Protein AF-A0A538Q7H9-F1 (afdb_monomer)

Foldseek 3Di:
DPDDDQPAKEKEFDDADDPVDDQVSVVVVCVVVVHDQAPQHWYWHAHPVQQKIWIWHHDDPGIDIDIDGHPDDGQADDDDDDRMDIDGPVLVVCSRVSHHPNPDDDPDDDDPDPCPPPPPPPPDDPPCPVVVVVVVVVVPPPDDDDDDDDDDDDDDDDDD

Secondary structure (DSSP, 8-state):
-----TT--EEEE-S---TT--HHHHHHHHHHTT--TTS--EEEEE-TTSSEEEEEEEETTEEEEEEEE-SSS---PPP-SSSEEEE-HHHHHHHHTT--GGG-----PPPPP----TT----S-TTSTTHHHHHHHHHGGG----PPP-----------

Structure (mmCIF, N/CA/C/O backbone):
data_AF-A0A538Q7H9-F1
#
_entry.id   AF-A0A538Q7H9-F1
#
loop_
_atom_site.group_PDB
_atom_site.id
_atom_site.type_symbol
_atom_site.label_atom_id
_atom_site.label_alt_id
_atom_site.label_comp_id
_atom_site.label_asym_id
_atom_site.label_entity_id
_atom_site.label_seq_id
_atom_site.pdbx_PDB_ins_code
_atom_site.Cartn_x
_atom_site.Cartn_y
_atom_site.Cartn_z
_atom_site.occupancy
_atom_site.B_iso_or_equiv
_atom_site.auth_seq_id
_atom_site.auth_comp_id
_atom_site.auth_asym_id
_atom_site.auth_atom_id
_atom_site.pdbx_PDB_model_num
ATOM 1 N N . MET A 1 1 ? -14.702 -13.203 -6.802 1.00 49.59 1 MET A N 1
ATOM 2 C CA . MET A 1 1 ? -13.597 -13.081 -5.825 1.00 49.59 1 MET A CA 1
ATOM 3 C C . MET A 1 1 ? -12.365 -12.607 -6.565 1.00 49.59 1 MET A C 1
ATOM 5 O O . MET A 1 1 ? -12.153 -13.076 -7.673 1.00 49.59 1 MET A O 1
ATOM 9 N N . ILE A 1 2 ? -11.573 -11.706 -5.983 1.00 58.00 2 ILE A N 1
ATOM 10 C CA . ILE A 1 2 ? -10.211 -11.465 -6.474 1.00 58.00 2 ILE A CA 1
ATOM 11 C C . ILE A 1 2 ? -9.358 -12.609 -5.936 1.00 58.00 2 ILE A C 1
ATOM 13 O O . ILE A 1 2 ? -9.162 -12.721 -4.728 1.00 58.00 2 ILE A O 1
ATOM 17 N N . THR A 1 3 ? -8.925 -13.500 -6.820 1.00 65.88 3 THR A N 1
ATOM 18 C CA . THR A 1 3 ? -8.016 -14.597 -6.491 1.00 65.88 3 THR A CA 1
ATOM 19 C C . THR A 1 3 ? -6.595 -14.050 -6.530 1.00 65.88 3 THR A C 1
ATOM 21 O O . THR A 1 3 ? -6.028 -13.856 -7.601 1.00 65.88 3 THR A O 1
ATOM 24 N N . LEU A 1 4 ? -6.034 -13.748 -5.360 1.00 65.06 4 LEU A N 1
ATOM 25 C CA . LEU A 1 4 ? -4.626 -13.381 -5.235 1.00 65.06 4 LEU A CA 1
ATOM 26 C C . LEU A 1 4 ? -3.789 -14.663 -5.111 1.00 65.06 4 LEU A C 1
ATOM 28 O O . LEU A 1 4 ? -4.154 -15.536 -4.317 1.00 65.06 4 LEU A O 1
ATOM 32 N N . PRO A 1 5 ? -2.678 -14.803 -5.852 1.00 64.25 5 PRO A N 1
ATOM 33 C CA . PRO A 1 5 ? -1.739 -15.889 -5.618 1.00 64.25 5 PRO A CA 1
ATOM 34 C C . PRO A 1 5 ? -1.204 -15.813 -4.181 1.00 64.25 5 PRO A C 1
ATOM 36 O O . PRO A 1 5 ? -0.848 -14.740 -3.697 1.00 64.25 5 PRO A O 1
ATOM 39 N N . LEU A 1 6 ? -1.115 -16.957 -3.500 1.00 61.28 6 LEU A N 1
ATOM 40 C CA . LEU A 1 6 ? -0.702 -17.044 -2.089 1.00 61.28 6 LEU A CA 1
ATOM 41 C C . LEU A 1 6 ? 0.757 -16.617 -1.835 1.00 61.28 6 LEU A C 1
ATOM 43 O O . LEU A 1 6 ? 1.167 -16.492 -0.686 1.00 61.28 6 LEU A O 1
ATOM 47 N N . SER A 1 7 ? 1.540 -16.416 -2.894 1.00 72.00 7 SER A N 1
ATOM 48 C CA . SER A 1 7 ? 2.953 -16.031 -2.858 1.00 72.00 7 SER A CA 1
ATOM 49 C C . SER A 1 7 ? 3.203 -14.551 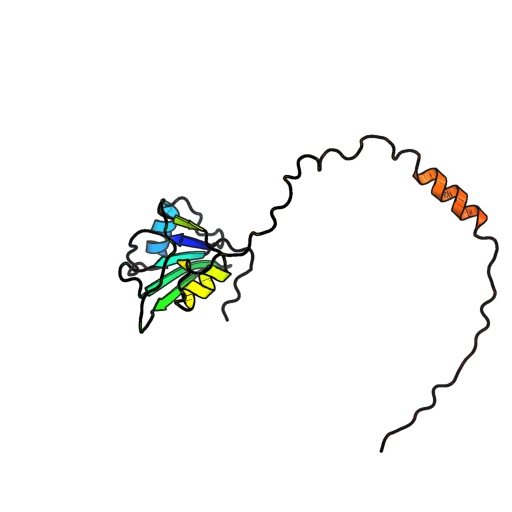-3.164 1.00 72.00 7 SER A C 1
ATOM 51 O O . SER A 1 7 ? 4.358 -14.163 -3.319 1.00 72.00 7 SER A O 1
ATOM 53 N N . VAL A 1 8 ? 2.158 -13.730 -3.307 1.00 83.50 8 VAL A N 1
ATOM 54 C CA . VAL A 1 8 ? 2.330 -12.305 -3.618 1.00 83.50 8 VAL A CA 1
ATOM 55 C C . VAL A 1 8 ? 2.759 -11.536 -2.375 1.00 83.50 8 VAL A C 1
ATOM 57 O O . VAL A 1 8 ? 2.135 -11.648 -1.321 1.00 83.50 8 VAL A O 1
ATOM 60 N N . TRP A 1 9 ? 3.806 -10.724 -2.518 1.00 86.25 9 TRP A N 1
ATOM 61 C CA . TRP A 1 9 ? 4.231 -9.794 -1.478 1.00 86.25 9 TRP A CA 1
ATOM 62 C C . TRP A 1 9 ? 3.286 -8.598 -1.423 1.00 86.25 9 TRP A C 1
ATOM 64 O O . TRP A 1 9 ? 2.901 -8.022 -2.448 1.00 86.25 9 TRP A O 1
ATOM 74 N N . ILE A 1 10 ? 2.889 -8.237 -0.206 1.00 90.88 10 ILE A N 1
ATOM 75 C CA . ILE A 1 10 ? 1.902 -7.192 0.041 1.00 90.88 10 ILE A CA 1
ATOM 76 C C . ILE A 1 10 ? 2.556 -6.137 0.912 1.00 90.88 10 ILE A C 1
ATOM 78 O O . ILE A 1 10 ? 2.834 -6.362 2.088 1.00 90.88 10 ILE A O 1
ATOM 82 N N . TYR A 1 11 ? 2.763 -4.963 0.334 1.00 91.25 11 TYR A N 1
ATOM 83 C CA . TYR A 1 11 ? 3.348 -3.822 1.010 1.00 91.25 11 TYR A CA 1
ATOM 84 C C . TYR A 1 11 ? 2.255 -2.882 1.479 1.00 91.25 11 TYR A C 1
ATOM 86 O O . TYR A 1 11 ? 1.535 -2.273 0.691 1.00 91.25 11 TYR A O 1
ATOM 94 N N . LEU A 1 12 ? 2.159 -2.719 2.790 1.00 89.12 12 LEU A N 1
ATOM 95 C CA . LEU A 1 12 ? 1.341 -1.695 3.401 1.00 89.12 12 LEU A CA 1
ATOM 96 C C . LEU A 1 12 ? 2.162 -0.413 3.534 1.00 89.12 12 LEU A C 1
ATOM 98 O O . LEU A 1 12 ? 3.092 -0.317 4.341 1.00 89.12 12 LEU A O 1
ATOM 102 N N . ALA A 1 13 ? 1.791 0.589 2.742 1.00 83.25 13 ALA A N 1
ATOM 103 C CA . ALA A 1 13 ? 2.341 1.924 2.843 1.00 83.25 13 ALA A CA 1
ATOM 104 C C . ALA A 1 13 ? 1.873 2.577 4.143 1.00 83.25 13 ALA A C 1
ATOM 106 O O . ALA A 1 13 ? 0.682 2.622 4.456 1.00 83.25 13 ALA A O 1
ATOM 107 N N . THR A 1 14 ? 2.822 3.124 4.891 1.00 69.50 14 THR A N 1
ATOM 108 C CA . THR A 1 14 ? 2.542 3.830 6.140 1.00 69.50 14 THR A CA 1
ATOM 109 C C . THR A 1 14 ? 2.958 5.283 6.024 1.00 69.50 14 THR A C 1
ATOM 111 O O . THR A 1 14 ? 3.770 5.657 5.171 1.00 69.50 14 THR A O 1
ATOM 114 N N . GLY A 1 15 ? 2.283 6.119 6.806 1.00 72.31 15 GLY A N 1
ATOM 115 C CA . GLY A 1 15 ? 2.180 7.549 6.547 1.00 72.31 15 GLY A CA 1
ATOM 116 C C . GLY A 1 15 ? 0.878 7.906 5.829 1.00 72.31 15 GLY A C 1
ATOM 117 O O . GLY A 1 15 ? 0.268 7.094 5.133 1.00 72.31 15 GLY A O 1
ATOM 118 N N . ALA A 1 16 ? 0.414 9.134 6.048 1.00 72.88 16 ALA A N 1
ATOM 119 C CA . ALA A 1 16 ? -0.796 9.633 5.416 1.00 72.88 16 ALA A CA 1
ATOM 120 C C . ALA A 1 16 ? -0.548 9.846 3.917 1.00 72.88 16 ALA A C 1
ATOM 122 O O . ALA A 1 16 ? 0.102 10.813 3.528 1.00 72.88 16 ALA A O 1
ATOM 123 N N . VAL A 1 17 ? -1.087 8.961 3.079 1.00 87.25 17 VAL A N 1
ATOM 124 C CA . VAL A 1 17 ? -1.061 9.134 1.624 1.00 87.25 17 VAL A CA 1
ATOM 125 C C . VAL A 1 17 ? -2.333 9.836 1.169 1.00 87.25 17 VAL A C 1
ATOM 127 O O . VAL A 1 17 ? -3.443 9.513 1.610 1.00 87.25 17 VAL A O 1
ATOM 130 N N . ASP A 1 18 ? -2.177 10.811 0.275 1.00 90.12 18 ASP A N 1
ATOM 131 C CA . ASP A 1 18 ? -3.318 11.417 -0.395 1.00 90.12 18 ASP A CA 1
ATOM 132 C C . ASP A 1 18 ? -3.930 10.426 -1.395 1.00 90.12 18 ASP A C 1
ATOM 134 O O . ASP A 1 18 ? -3.445 10.249 -2.513 1.00 90.12 18 ASP A O 1
ATOM 138 N N . LEU A 1 19 ? -5.032 9.792 -0.990 1.00 92.38 19 LEU A N 1
ATOM 139 C CA . LEU A 1 19 ? -5.779 8.862 -1.837 1.00 92.38 19 LEU A CA 1
ATOM 140 C C . LEU A 1 19 ? -6.546 9.544 -2.983 1.00 92.38 19 LEU A C 1
ATOM 142 O O . LEU A 1 19 ? -7.222 8.843 -3.739 1.00 92.38 19 LEU A O 1
ATOM 146 N N . ARG A 1 20 ? -6.465 10.873 -3.147 1.00 91.50 20 ARG A N 1
ATOM 147 C CA . ARG A 1 20 ? -6.952 11.561 -4.357 1.00 91.50 20 ARG A CA 1
ATOM 148 C C . ARG A 1 20 ? -6.116 11.215 -5.587 1.00 91.50 20 ARG A C 1
ATOM 150 O O . ARG A 1 20 ? -6.635 11.270 -6.695 1.00 91.50 20 ARG A O 1
ATOM 157 N N . LYS A 1 21 ? -4.857 10.808 -5.391 1.00 93.19 21 LYS A N 1
ATOM 158 C CA . LYS A 1 21 ? -3.972 10.354 -6.466 1.00 93.19 21 LYS A CA 1
ATOM 159 C C . LYS A 1 21 ? -4.541 9.107 -7.156 1.00 93.19 21 LYS A C 1
ATOM 161 O O . LYS A 1 21 ? -5.097 8.212 -6.504 1.00 93.19 21 LYS A O 1
ATOM 166 N N . SER A 1 22 ? -4.432 9.089 -8.483 1.00 94.75 22 SER A N 1
ATOM 167 C CA . SER A 1 22 ? -4.730 7.928 -9.330 1.00 94.75 22 SER A CA 1
ATOM 168 C C . SER A 1 22 ? -3.488 7.034 -9.465 1.00 94.75 22 SER A C 1
ATOM 170 O O . SER A 1 22 ? -2.552 7.175 -8.677 1.00 94.75 22 SER A O 1
ATOM 172 N N . ILE A 1 23 ? -3.489 6.126 -10.440 1.00 95.44 23 ILE A N 1
ATOM 173 C CA . ILE A 1 23 ? -2.417 5.164 -10.727 1.00 95.44 23 ILE A CA 1
ATOM 174 C C . ILE A 1 23 ? -1.046 5.847 -10.762 1.00 95.44 23 ILE A C 1
ATOM 176 O O . ILE A 1 23 ? -0.209 5.503 -9.936 1.00 95.44 23 ILE A O 1
ATOM 180 N N . ASP A 1 24 ? -0.842 6.866 -11.600 1.00 95.81 24 ASP A N 1
ATOM 181 C CA . ASP A 1 24 ? 0.481 7.494 -11.770 1.00 95.81 24 ASP A CA 1
ATOM 182 C C . ASP A 1 24 ? 0.986 8.159 -10.485 1.00 95.81 24 ASP A C 1
ATOM 184 O O . ASP A 1 24 ? 2.136 8.003 -10.081 1.00 95.81 24 ASP A O 1
ATOM 188 N N . GLY A 1 25 ? 0.097 8.865 -9.781 1.00 95.56 25 GLY A N 1
ATOM 189 C CA . GLY A 1 25 ? 0.452 9.557 -8.544 1.00 95.56 25 GLY A CA 1
ATOM 190 C C . GLY A 1 25 ? 0.744 8.602 -7.384 1.00 95.56 25 GLY A C 1
ATOM 191 O O . GLY A 1 25 ? 1.582 8.907 -6.538 1.00 95.56 25 GLY A O 1
ATOM 192 N N . LEU A 1 26 ? 0.057 7.459 -7.320 1.00 95.06 26 LEU A N 1
ATOM 193 C CA . LEU A 1 26 ? 0.384 6.400 -6.363 1.00 95.06 26 LEU A CA 1
ATOM 194 C C . LEU A 1 26 ? 1.648 5.653 -6.791 1.00 95.06 26 LEU A C 1
ATOM 196 O O . LEU A 1 26 ? 2.463 5.312 -5.938 1.00 95.06 26 LEU A O 1
ATOM 200 N N . GLY A 1 27 ? 1.843 5.460 -8.094 1.00 94.56 27 GLY A N 1
ATOM 201 C CA . GLY A 1 27 ? 3.013 4.804 -8.651 1.00 94.56 27 GLY A CA 1
ATOM 202 C C . GLY A 1 27 ? 4.306 5.568 -8.376 1.00 94.56 27 GLY A C 1
ATOM 203 O O . GLY A 1 27 ? 5.307 4.970 -7.979 1.00 94.56 27 GLY A O 1
ATOM 204 N N . ALA A 1 28 ? 4.260 6.899 -8.459 1.00 94.44 28 ALA A N 1
ATOM 205 C CA . ALA A 1 28 ? 5.364 7.762 -8.049 1.00 94.44 28 ALA A CA 1
ATOM 206 C C . ALA A 1 28 ? 5.766 7.515 -6.585 1.00 94.44 28 ALA A C 1
ATOM 208 O O . ALA A 1 28 ? 6.943 7.352 -6.291 1.00 94.44 28 ALA A O 1
ATOM 209 N N . ILE A 1 29 ? 4.791 7.369 -5.679 1.00 93.06 29 ILE A N 1
ATOM 210 C CA . ILE A 1 29 ? 5.056 7.098 -4.256 1.00 93.06 29 ILE A CA 1
ATOM 211 C C . ILE A 1 29 ? 5.712 5.727 -4.057 1.00 93.06 29 ILE A C 1
ATOM 213 O O . ILE A 1 29 ? 6.582 5.587 -3.202 1.00 93.06 29 ILE A O 1
ATOM 217 N N . VAL A 1 30 ? 5.293 4.702 -4.806 1.00 92.88 30 VAL A N 1
ATOM 218 C CA . VAL A 1 30 ? 5.929 3.370 -4.766 1.00 92.88 30 VAL A CA 1
ATOM 219 C C . VAL A 1 30 ? 7.378 3.451 -5.250 1.00 92.88 30 VAL A C 1
ATOM 221 O O . VAL A 1 30 ? 8.269 2.888 -4.618 1.00 92.88 30 VAL A O 1
ATOM 224 N N . SER A 1 31 ? 7.613 4.205 -6.323 1.00 92.38 31 SER A N 1
ATOM 225 C CA . SER A 1 31 ? 8.941 4.371 -6.922 1.00 92.38 31 SER A CA 1
ATOM 226 C C . SER A 1 31 ? 9.885 5.157 -6.003 1.00 92.38 31 SER A C 1
ATOM 228 O O . SER A 1 31 ? 11.014 4.737 -5.776 1.00 92.38 31 SER A O 1
ATOM 230 N N . GLU A 1 32 ? 9.408 6.246 -5.385 1.00 90.81 32 GLU A N 1
ATOM 231 C CA . GLU A 1 32 ? 10.136 7.020 -4.358 1.00 90.81 32 GLU A CA 1
ATOM 232 C C . GLU A 1 32 ? 10.539 6.160 -3.153 1.00 90.81 32 GLU A C 1
ATOM 234 O O . GLU A 1 32 ? 11.540 6.412 -2.487 1.00 90.81 32 GLU A O 1
ATOM 239 N N . ARG A 1 33 ? 9.743 5.128 -2.874 1.00 87.75 33 ARG A N 1
ATOM 240 C CA . ARG A 1 33 ? 9.957 4.158 -1.801 1.00 87.75 33 ARG A CA 1
ATOM 241 C C . ARG A 1 33 ? 10.920 3.028 -2.181 1.00 87.75 33 ARG A C 1
ATOM 243 O O . ARG A 1 33 ? 11.158 2.165 -1.338 1.00 87.75 33 ARG A O 1
ATOM 250 N N . GLY A 1 34 ? 11.468 3.047 -3.398 1.00 89.25 34 GLY A N 1
ATOM 251 C CA . GLY A 1 34 ? 12.461 2.090 -3.889 1.00 89.25 34 GLY A CA 1
ATOM 252 C C . GLY A 1 34 ? 11.883 0.759 -4.366 1.00 89.25 34 GLY A C 1
ATOM 253 O O . GLY A 1 34 ? 12.627 -0.210 -4.490 1.00 89.25 34 GLY A O 1
ATOM 254 N N . HIS A 1 35 ? 10.574 0.691 -4.613 1.00 90.25 35 HIS A N 1
ATOM 255 C CA . HIS A 1 35 ? 9.911 -0.533 -5.057 1.00 90.25 35 HIS A CA 1
ATOM 256 C C . HIS A 1 35 ? 9.632 -0.523 -6.557 1.00 90.25 35 HIS A C 1
ATOM 258 O O . HIS A 1 35 ? 9.332 0.518 -7.141 1.00 90.25 35 HIS A O 1
ATOM 264 N N . ASP A 1 36 ? 9.672 -1.706 -7.167 1.00 91.19 36 ASP A N 1
ATOM 265 C CA . ASP A 1 36 ? 9.317 -1.888 -8.572 1.00 91.19 36 ASP A CA 1
ATOM 266 C C . ASP A 1 36 ? 7.796 -2.026 -8.747 1.00 91.19 36 ASP A C 1
ATOM 268 O O . ASP A 1 36 ? 7.154 -2.920 -8.184 1.00 91.19 36 ASP A O 1
ATOM 272 N N . LEU A 1 37 ? 7.216 -1.154 -9.569 1.00 89.94 37 LEU A N 1
ATOM 273 C CA . LEU A 1 37 ? 5.792 -1.146 -9.895 1.00 89.94 37 LEU A CA 1
ATOM 274 C C . LEU A 1 37 ? 5.333 -2.358 -10.704 1.00 89.94 37 LEU A C 1
ATOM 276 O O . LEU A 1 37 ? 4.173 -2.751 -10.583 1.00 89.94 37 LEU A O 1
ATOM 280 N N . TYR A 1 38 ? 6.225 -2.945 -11.500 1.00 90.94 38 TYR A N 1
ATOM 281 C CA . TYR A 1 38 ? 5.897 -4.028 -12.430 1.00 90.94 38 TYR A CA 1
ATOM 282 C C . TYR A 1 38 ? 6.108 -5.425 -11.833 1.00 90.94 38 TYR A C 1
ATOM 284 O O . TYR A 1 38 ? 5.729 -6.422 -12.443 1.00 90.94 38 TYR A O 1
ATOM 292 N N . SER A 1 39 ? 6.630 -5.496 -10.607 1.00 87.75 39 SER A N 1
ATOM 293 C CA . SER A 1 39 ? 6.880 -6.731 -9.846 1.00 87.75 39 SER A CA 1
ATOM 294 C C . SER A 1 39 ? 5.638 -7.594 -9.577 1.00 87.75 39 SER A C 1
ATOM 296 O O . SER A 1 39 ? 5.763 -8.751 -9.179 1.00 87.75 39 SER A O 1
ATOM 298 N N . GLY A 1 40 ? 4.433 -7.043 -9.757 1.00 87.44 40 GLY A N 1
ATOM 299 C CA . GLY A 1 40 ? 3.174 -7.718 -9.430 1.00 87.44 40 GLY A CA 1
ATOM 300 C C . GLY A 1 40 ? 2.844 -7.727 -7.934 1.00 87.44 40 GLY A C 1
ATOM 301 O O . GLY A 1 40 ? 1.903 -8.398 -7.508 1.00 87.44 40 GLY A O 1
ATOM 302 N N . TYR A 1 41 ? 3.589 -6.977 -7.119 1.00 91.50 41 TYR A N 1
ATOM 303 C CA . TYR A 1 41 ? 3.281 -6.802 -5.703 1.00 91.50 41 TYR A CA 1
ATOM 304 C C . TYR A 1 41 ? 2.021 -5.961 -5.492 1.00 91.50 41 TYR A C 1
ATOM 306 O O . TYR A 1 41 ? 1.575 -5.207 -6.365 1.00 91.50 41 TYR A O 1
ATOM 3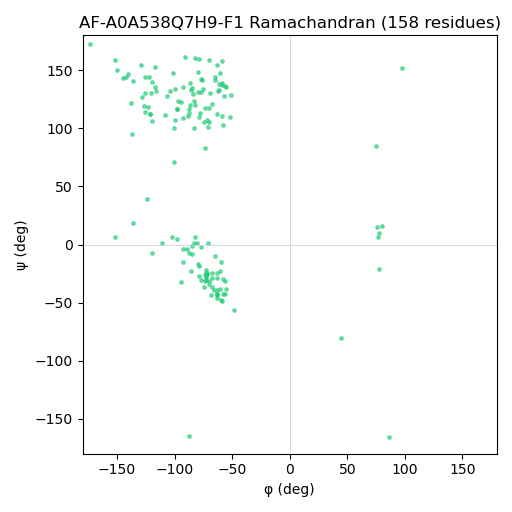14 N N . LEU A 1 42 ? 1.423 -6.113 -4.311 1.00 92.88 42 LEU A N 1
ATOM 315 C CA . LEU A 1 42 ? 0.273 -5.316 -3.898 1.00 92.88 42 LEU A CA 1
ATOM 316 C C . LEU A 1 42 ? 0.736 -4.165 -3.013 1.00 92.88 42 LEU A C 1
ATOM 318 O O . LEU A 1 42 ? 1.199 -4.388 -1.897 1.00 92.88 42 LEU A O 1
ATOM 322 N N . TYR A 1 43 ? 0.534 -2.934 -3.469 1.00 93.62 43 TYR A N 1
ATOM 323 C CA . TYR A 1 43 ? 0.816 -1.732 -2.689 1.00 93.62 43 TYR A CA 1
ATOM 324 C C . TYR A 1 43 ? -0.475 -1.190 -2.087 1.00 93.62 43 TYR A C 1
ATOM 326 O O . TYR A 1 43 ? -1.331 -0.640 -2.783 1.00 93.62 43 TYR A O 1
ATOM 334 N N . VAL A 1 44 ? -0.630 -1.364 -0.779 1.00 93.56 44 VAL A N 1
ATOM 335 C CA . VAL A 1 44 ? -1.817 -0.985 -0.018 1.00 93.56 44 VAL A CA 1
ATOM 336 C C . VAL A 1 44 ? -1.616 0.397 0.589 1.00 93.56 44 VAL A C 1
ATOM 338 O O . VAL A 1 44 ? -0.709 0.622 1.387 1.00 93.56 44 VAL A O 1
ATOM 341 N N . PHE A 1 45 ? -2.513 1.317 0.258 1.00 93.62 45 PHE A N 1
ATOM 342 C CA . PHE A 1 45 ? -2.535 2.684 0.757 1.00 93.62 45 PHE A CA 1
ATOM 343 C C . PHE A 1 45 ? -3.806 2.932 1.547 1.00 93.62 45 PHE A C 1
ATOM 345 O O . PHE A 1 45 ? -4.904 2.617 1.088 1.00 93.62 45 PHE A O 1
ATOM 352 N N . VAL A 1 46 ? -3.683 3.571 2.705 1.00 91.44 46 VAL A N 1
ATOM 353 C CA . VAL A 1 46 ? -4.833 3.920 3.540 1.00 91.44 46 VAL A CA 1
ATOM 354 C C . VAL A 1 46 ? -4.907 5.425 3.731 1.00 91.44 46 VAL A C 1
ATOM 356 O O . VAL A 1 46 ? -3.905 6.120 3.885 1.00 91.44 46 VAL A O 1
ATOM 359 N N . SER A 1 47 ? -6.129 5.944 3.685 1.00 91.75 47 SER A N 1
ATOM 360 C CA . SER A 1 47 ? -6.396 7.362 3.904 1.00 91.75 47 SER A CA 1
ATOM 361 C C . SER A 1 47 ? -6.010 7.792 5.314 1.00 91.75 47 SER A C 1
ATOM 363 O O . SER A 1 47 ? -6.114 7.028 6.271 1.00 91.75 47 SER A O 1
ATOM 365 N N . ARG A 1 48 ? -5.706 9.083 5.477 1.00 88.12 48 ARG A N 1
ATOM 366 C CA . ARG A 1 48 ? -5.451 9.684 6.796 1.00 88.12 48 ARG A CA 1
ATOM 367 C C . ARG A 1 48 ? -6.603 9.494 7.793 1.00 88.12 48 ARG A C 1
ATOM 369 O O . ARG A 1 48 ? -6.367 9.415 8.992 1.00 88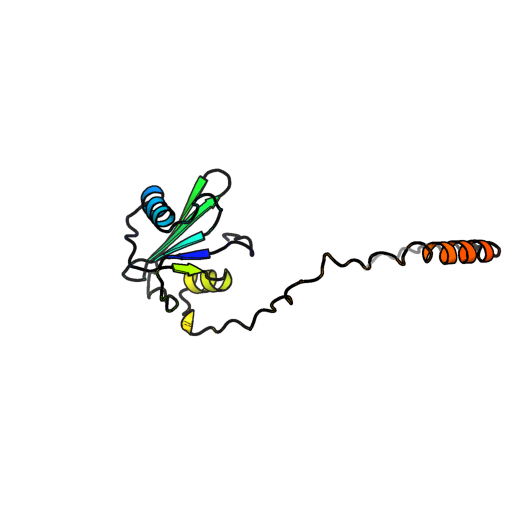.12 48 ARG A O 1
ATOM 376 N N . ARG A 1 49 ? -7.849 9.436 7.309 1.00 88.31 49 ARG A N 1
ATOM 377 C CA . ARG A 1 49 ? -9.037 9.174 8.141 1.00 88.31 49 ARG A CA 1
ATOM 378 C C . ARG A 1 49 ? -9.213 7.690 8.477 1.00 88.31 49 ARG A C 1
ATOM 380 O O . ARG A 1 49 ? -9.920 7.383 9.434 1.00 88.31 49 ARG A O 1
ATOM 387 N N . GLY A 1 50 ? -8.570 6.793 7.731 1.00 88.94 50 GLY A N 1
ATOM 388 C CA . GLY A 1 50 ? -8.633 5.348 7.927 1.00 88.94 50 GLY A CA 1
ATOM 389 C C . GLY A 1 50 ? -9.920 4.692 7.426 1.00 88.94 50 GLY A C 1
ATOM 390 O O . GLY A 1 50 ? -10.109 3.514 7.673 1.00 88.94 50 GLY A O 1
ATOM 391 N N . ASP A 1 51 ? -10.818 5.403 6.747 1.00 91.12 51 ASP A N 1
ATOM 392 C CA . ASP A 1 51 ? -12.093 4.874 6.225 1.00 91.12 51 ASP 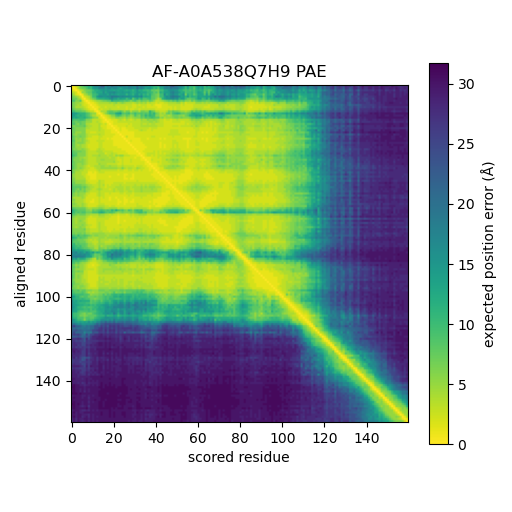A CA 1
ATOM 393 C C . ASP A 1 51 ? -11.988 4.374 4.775 1.00 91.12 51 ASP A C 1
ATOM 395 O O . ASP A 1 51 ? -12.864 3.667 4.281 1.00 91.12 51 ASP A O 1
ATOM 399 N N . ARG A 1 52 ? -10.913 4.750 4.077 1.00 92.38 52 ARG A N 1
ATOM 400 C CA . ARG A 1 52 ? -10.659 4.408 2.672 1.00 92.38 52 ARG A CA 1
ATOM 401 C C . ARG A 1 52 ? -9.309 3.743 2.494 1.00 92.38 52 ARG A C 1
ATOM 403 O O . ARG A 1 52 ? -8.335 4.158 3.132 1.00 92.38 52 ARG A O 1
ATOM 410 N N . LEU A 1 53 ? -9.268 2.799 1.566 1.00 92.94 53 LEU A N 1
ATOM 411 C CA . LEU A 1 53 ? -8.099 2.027 1.181 1.00 92.94 53 LEU A CA 1
ATOM 412 C C . LEU A 1 53 ? -8.027 1.924 -0.346 1.00 92.94 53 LEU A C 1
ATOM 414 O O . LEU A 1 53 ? -9.052 1.769 -1.013 1.00 92.94 53 LEU A O 1
ATOM 418 N N . LYS A 1 54 ? -6.813 2.013 -0.889 1.00 94.69 54 LYS A N 1
ATOM 419 C CA . LYS A 1 54 ? -6.499 1.694 -2.283 1.00 94.69 54 LYS A CA 1
ATOM 420 C C . LYS A 1 54 ? -5.433 0.607 -2.349 1.00 94.69 54 LYS A C 1
ATOM 422 O O . LYS A 1 54 ? -4.535 0.608 -1.515 1.00 94.69 54 LYS A O 1
ATOM 427 N N . ILE A 1 55 ? -5.517 -0.283 -3.332 1.00 94.44 55 ILE A N 1
ATOM 428 C CA . ILE A 1 55 ? -4.469 -1.267 -3.632 1.00 94.44 55 ILE A CA 1
ATOM 429 C C . ILE A 1 55 ? -4.046 -1.070 -5.076 1.00 94.44 55 ILE A C 1
ATOM 431 O O . ILE A 1 55 ? -4.881 -1.208 -5.968 1.00 94.44 55 ILE A O 1
ATOM 435 N N . LEU A 1 56 ? -2.779 -0.735 -5.286 1.00 94.75 56 LEU A N 1
ATOM 436 C CA . LEU A 1 56 ? -2.169 -0.641 -6.606 1.00 94.75 56 LEU A CA 1
ATOM 437 C C . LEU A 1 56 ? -1.377 -1.917 -6.884 1.00 94.75 56 LEU A C 1
ATOM 439 O O . LEU A 1 56 ? -0.618 -2.368 -6.026 1.00 94.75 56 LEU A O 1
ATOM 443 N N . THR A 1 57 ? -1.539 -2.479 -8.075 1.00 93.50 57 THR A N 1
ATOM 444 C CA . THR A 1 57 ? -0.736 -3.605 -8.553 1.00 93.50 57 THR A CA 1
ATOM 445 C C . THR A 1 57 ? -0.634 -3.593 -10.072 1.00 93.50 57 THR A C 1
ATOM 447 O O . THR A 1 57 ? -1.460 -2.977 -10.746 1.00 93.50 57 THR A O 1
ATOM 450 N N . TRP A 1 58 ? 0.379 -4.263 -10.606 1.00 92.19 58 TRP A N 1
ATOM 451 C CA . TRP A 1 58 ? 0.538 -4.519 -12.031 1.00 92.19 58 TRP A CA 1
ATOM 452 C C . TRP A 1 58 ? 0.166 -5.973 -12.327 1.00 92.19 58 TRP A C 1
ATOM 454 O O . TRP A 1 58 ? 0.614 -6.883 -11.633 1.00 92.19 58 TRP A O 1
ATOM 464 N N . SER A 1 59 ? -0.654 -6.202 -13.348 1.00 88.12 59 SER A N 1
ATOM 465 C CA . SER A 1 59 ? -1.080 -7.538 -13.761 1.00 88.12 59 SER A CA 1
ATOM 466 C C . SER A 1 59 ? -1.050 -7.636 -15.273 1.00 88.12 59 SER A C 1
ATOM 468 O O . SER A 1 59 ? -1.791 -6.898 -15.912 1.00 88.12 59 SER A O 1
ATOM 470 N N . ALA A 1 60 ? -0.278 -8.592 -15.802 1.00 81.25 60 ALA A N 1
ATOM 471 C CA . ALA A 1 60 ? -0.135 -8.939 -17.221 1.00 81.25 60 ALA A CA 1
ATOM 472 C C . ALA A 1 60 ? 0.006 -7.723 -18.157 1.00 81.25 60 ALA A C 1
ATOM 474 O O . ALA A 1 60 ? 1.122 -7.355 -18.513 1.00 81.25 60 ALA A O 1
ATOM 475 N N . ASP A 1 61 ? -1.117 -7.091 -18.488 1.00 86.00 61 ASP A N 1
ATOM 476 C CA . ASP A 1 61 ? -1.251 -6.048 -19.498 1.00 86.00 61 ASP A CA 1
ATOM 477 C C . ASP A 1 61 ? -1.557 -4.653 -18.919 1.00 86.00 61 ASP A C 1
ATOM 479 O O . ASP A 1 61 ? -1.745 -3.702 -19.678 1.00 86.00 61 ASP A O 1
ATOM 483 N N . GLY A 1 62 ? -1.646 -4.486 -17.592 1.00 91.19 62 GLY A N 1
ATOM 484 C CA . GLY A 1 62 ? -1.991 -3.178 -17.035 1.00 91.19 62 GLY A CA 1
ATOM 485 C C . GLY A 1 62 ? -1.936 -3.017 -15.520 1.00 91.19 62 GLY A C 1
ATOM 486 O O . GLY A 1 62 ? -1.794 -3.962 -14.742 1.00 91.19 62 GLY A O 1
ATOM 487 N N . PHE A 1 63 ? -2.106 -1.762 -15.099 1.00 92.88 63 PHE A N 1
ATOM 488 C CA . PHE A 1 63 ? -2.278 -1.403 -13.697 1.00 92.88 63 PHE A CA 1
ATOM 489 C C . PHE A 1 63 ? -3.710 -1.664 -13.236 1.00 92.88 63 PHE A C 1
ATOM 491 O O . PHE A 1 63 ? -4.679 -1.199 -13.837 1.00 92.88 63 PHE A O 1
ATOM 498 N N . LEU A 1 64 ? -3.832 -2.336 -12.097 1.00 92.75 64 LEU A N 1
ATOM 499 C CA . LEU A 1 64 ? -5.076 -2.505 -11.370 1.00 92.75 64 LEU A CA 1
ATOM 500 C C . LEU A 1 64 ? -5.051 -1.624 -10.122 1.00 92.75 64 LEU A C 1
ATOM 502 O O . LEU A 1 64 ? -4.135 -1.696 -9.301 1.00 92.75 64 LEU A O 1
ATOM 506 N N . LEU A 1 65 ? -6.103 -0.822 -9.961 1.00 93.81 65 LEU A N 1
ATOM 507 C CA . LEU A 1 65 ? -6.324 -0.016 -8.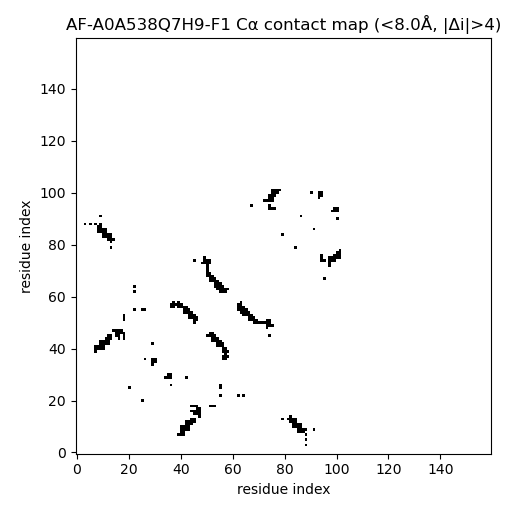770 1.00 93.81 65 LEU A CA 1
ATOM 508 C C . LEU A 1 65 ? -7.641 -0.414 -8.107 1.00 93.81 65 LEU A C 1
ATOM 510 O O . LEU A 1 65 ? -8.723 -0.062 -8.572 1.00 93.81 65 LEU A O 1
ATOM 514 N N . LEU A 1 66 ? -7.547 -1.121 -6.986 1.00 92.94 66 LEU A N 1
ATOM 515 C CA . LEU A 1 66 ? -8.705 -1.443 -6.159 1.00 92.94 66 LEU A CA 1
ATOM 516 C C . LEU A 1 66 ? -8.968 -0.304 -5.187 1.00 92.94 66 LEU A C 1
ATOM 518 O O . LEU A 1 66 ? -8.038 0.234 -4.593 1.00 92.94 66 LEU A O 1
ATOM 522 N N . TYR A 1 67 ? -10.238 0.033 -4.986 1.00 93.88 67 TYR A N 1
ATOM 523 C CA . TYR A 1 67 ? -10.668 1.037 -4.022 1.00 93.88 67 TYR A CA 1
ATOM 524 C C . TYR A 1 67 ? -11.757 0.461 -3.124 1.00 93.88 67 TYR A C 1
ATOM 526 O O . TYR A 1 67 ? -12.775 -0.030 -3.609 1.00 93.88 67 TYR A O 1
ATOM 534 N N . LYS A 1 68 ? -11.553 0.549 -1.808 1.00 92.56 68 LYS A N 1
ATOM 535 C CA . LYS A 1 68 ? -12.549 0.167 -0.805 1.00 92.56 68 LYS A CA 1
ATOM 536 C C . LYS A 1 68 ? -12.792 1.327 0.149 1.00 92.56 68 LYS A C 1
ATOM 538 O O . LYS A 1 68 ? -11.854 1.896 0.710 1.00 92.56 68 LYS A O 1
ATOM 543 N N . ARG A 1 69 ? -14.067 1.646 0.360 1.00 93.00 69 ARG A N 1
ATOM 544 C CA . ARG A 1 69 ? -14.536 2.590 1.374 1.00 93.00 69 ARG A CA 1
ATOM 545 C C . ARG A 1 69 ? -15.395 1.839 2.380 1.00 93.00 69 ARG A C 1
ATOM 547 O O . ARG A 1 69 ? -16.279 1.084 1.991 1.00 93.00 69 ARG A O 1
ATOM 554 N N . LEU A 1 70 ? -15.130 2.057 3.660 1.00 91.06 70 LEU A N 1
ATOM 555 C CA . LEU A 1 70 ? -16.004 1.611 4.732 1.00 91.06 70 LEU A CA 1
ATOM 556 C C . LEU A 1 70 ? -17.114 2.643 4.923 1.00 91.06 70 LEU A C 1
ATOM 558 O O . LEU A 1 70 ? -16.841 3.833 5.084 1.00 91.06 70 LEU A O 1
ATOM 562 N N . GLU A 1 71 ? -18.364 2.189 4.941 1.00 91.75 71 GLU A N 1
ATOM 563 C CA . GLU A 1 71 ? -19.500 3.057 5.276 1.00 91.75 71 GLU A CA 1
ATOM 564 C C . GLU A 1 71 ? -19.544 3.379 6.776 1.00 91.75 71 GLU A C 1
ATOM 566 O O . GLU A 1 71 ? -20.044 4.425 7.189 1.00 91.75 71 GLU A O 1
ATOM 571 N N . ARG A 1 72 ? -18.970 2.502 7.610 1.00 89.19 72 ARG A N 1
ATOM 572 C CA . ARG A 1 72 ? -18.822 2.688 9.057 1.00 89.19 72 ARG A CA 1
ATOM 573 C C . ARG A 1 72 ? -17.484 2.135 9.542 1.00 89.19 72 ARG A C 1
ATOM 575 O O . ARG A 1 72 ? -17.035 1.090 9.086 1.00 89.19 72 ARG A O 1
ATOM 582 N N . GLY A 1 73 ? -16.888 2.809 10.525 1.00 88.31 73 GLY A N 1
ATOM 583 C CA . GLY A 1 73 ? -15.63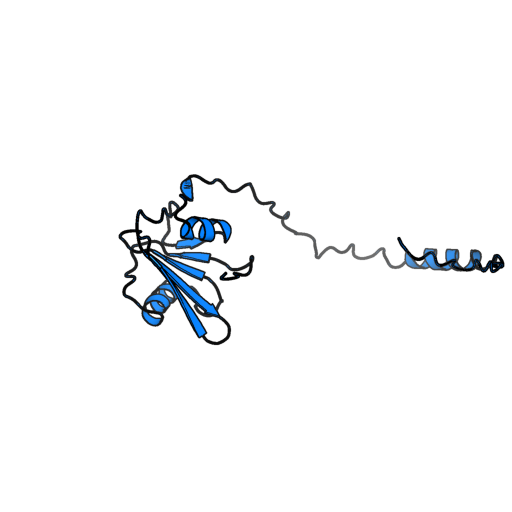8 2.380 11.154 1.00 88.31 73 GLY A CA 1
ATOM 584 C C . GLY A 1 73 ? -14.379 2.859 10.428 1.00 88.31 73 GLY A C 1
ATOM 585 O O . GLY A 1 73 ? -14.410 3.794 9.630 1.00 88.31 73 GLY A O 1
ATOM 586 N N . ARG A 1 74 ? -13.241 2.259 10.789 1.00 89.19 74 ARG A N 1
ATOM 587 C CA . ARG A 1 74 ? -11.915 2.570 10.240 1.00 89.19 74 ARG A CA 1
ATOM 588 C C . ARG A 1 74 ? -11.089 1.294 10.147 1.00 89.19 74 ARG A C 1
ATOM 590 O O . ARG A 1 74 ? -11.128 0.478 11.067 1.00 89.19 74 ARG A O 1
ATOM 597 N N . PHE A 1 75 ? -10.293 1.185 9.095 1.00 88.31 75 PHE A N 1
ATOM 598 C CA . PHE A 1 75 ? -9.235 0.199 8.958 1.00 88.31 75 PHE A CA 1
ATOM 599 C C . PHE A 1 75 ? -8.248 0.324 10.123 1.00 88.31 75 PHE A C 1
ATOM 601 O O . PHE A 1 75 ? -7.747 1.410 10.434 1.00 88.31 75 PHE A O 1
ATOM 608 N N . ARG A 1 76 ? -7.982 -0.797 10.793 1.00 84.88 76 ARG A N 1
ATOM 609 C CA . ARG A 1 76 ? -7.059 -0.872 11.926 1.00 84.88 76 ARG A CA 1
ATOM 610 C C . ARG A 1 76 ? -5.730 -1.433 11.439 1.00 84.88 76 ARG A C 1
ATOM 612 O O . ARG A 1 76 ? -5.579 -2.633 11.244 1.00 84.88 76 ARG A O 1
ATOM 619 N N . LEU A 1 77 ? -4.781 -0.531 11.213 1.00 81.69 77 LEU A N 1
ATOM 620 C CA . LEU A 1 77 ? -3.456 -0.880 10.709 1.00 81.69 77 LEU A CA 1
ATOM 621 C C . LEU A 1 77 ? -2.556 -1.424 11.825 1.00 81.69 77 LEU A C 1
ATOM 623 O O . LEU A 1 77 ? -2.681 -0.979 12.976 1.00 81.69 77 LEU A O 1
ATOM 627 N N . PRO A 1 78 ? -1.627 -2.344 11.506 1.00 77.94 78 PRO A N 1
ATOM 628 C CA . PRO A 1 78 ? -0.584 -2.744 12.439 1.00 77.94 78 PRO A CA 1
ATOM 629 C C . PRO A 1 78 ? 0.268 -1.534 12.857 1.00 77.94 78 PRO A C 1
ATOM 631 O O . PRO A 1 78 ? 0.276 -0.491 12.202 1.00 77.94 78 PRO A O 1
ATOM 634 N N . LEU A 1 79 ? 0.944 -1.635 14.005 1.00 67.69 79 LEU A N 1
ATOM 635 C CA . LEU A 1 79 ? 1.863 -0.584 14.444 1.00 67.69 79 LEU A CA 1
ATOM 636 C C . LEU A 1 79 ? 3.117 -0.663 13.570 1.00 67.69 79 LEU A C 1
ATOM 638 O O . LEU A 1 79 ? 3.784 -1.693 13.578 1.00 67.69 79 LEU A O 1
ATOM 642 N N . ILE A 1 80 ? 3.416 0.386 12.808 1.00 67.81 80 ILE A N 1
ATOM 643 C CA . ILE A 1 80 ? 4.505 0.351 11.829 1.00 67.81 80 ILE A CA 1
ATOM 644 C C . ILE A 1 80 ? 5.522 1.429 12.182 1.00 67.81 80 ILE A C 1
ATOM 646 O O . ILE A 1 80 ? 5.137 2.563 12.467 1.00 67.81 80 ILE A O 1
ATOM 650 N N . ARG A 1 81 ? 6.802 1.045 12.228 1.00 59.00 81 ARG A N 1
ATOM 651 C CA . ARG A 1 81 ? 7.900 1.895 12.708 1.00 59.00 81 ARG A CA 1
ATOM 652 C C . ARG A 1 81 ? 8.619 2.647 11.581 1.00 59.00 81 ARG A C 1
ATOM 654 O O . ARG A 1 81 ? 8.956 3.804 11.786 1.00 59.00 81 ARG A O 1
ATOM 661 N N . ASP A 1 82 ? 8.718 2.064 10.382 1.00 64.50 82 ASP A N 1
ATOM 662 C CA . ASP A 1 82 ? 9.649 2.543 9.341 1.00 64.50 82 ASP A CA 1
ATOM 663 C C . ASP A 1 82 ? 8.980 2.892 8.001 1.00 64.50 82 ASP A C 1
ATOM 665 O O . ASP A 1 82 ? 9.491 2.608 6.920 1.00 64.50 82 ASP A O 1
ATOM 669 N N . GLY A 1 83 ? 7.792 3.497 8.023 1.00 69.88 83 GLY A N 1
ATOM 670 C CA . GLY A 1 83 ? 7.181 4.024 6.796 1.00 69.88 83 GLY A CA 1
ATOM 671 C C . GLY A 1 83 ? 6.539 2.962 5.884 1.00 69.88 83 GLY A C 1
ATOM 672 O O . GLY A 1 83 ? 5.606 3.300 5.147 1.00 69.88 83 GLY A O 1
ATOM 673 N N . GLN A 1 84 ? 6.905 1.682 5.988 1.00 75.25 84 GLN A N 1
ATOM 674 C CA . GLN A 1 84 ? 6.337 0.558 5.229 1.00 75.25 84 GLN A CA 1
ATOM 675 C C . GLN A 1 84 ? 6.392 -0.742 6.037 1.00 75.25 84 GLN A C 1
ATOM 677 O O . GLN A 1 84 ? 7.291 -0.921 6.852 1.00 75.25 84 GLN A O 1
ATOM 682 N N . THR A 1 85 ? 5.444 -1.653 5.815 1.00 85.19 85 THR A N 1
ATOM 683 C CA . THR A 1 85 ? 5.527 -3.028 6.335 1.00 85.19 85 THR A CA 1
ATOM 684 C C . THR A 1 85 ? 5.010 -4.013 5.304 1.00 85.19 85 THR A C 1
ATOM 686 O O . THR A 1 85 ? 4.067 -3.713 4.574 1.00 85.19 85 THR A O 1
ATOM 689 N N . GLU A 1 86 ? 5.585 -5.205 5.283 1.00 87.00 86 GLU A N 1
ATOM 690 C CA . GLU A 1 86 ? 4.988 -6.340 4.591 1.00 87.00 86 GLU A CA 1
ATOM 691 C C . GLU A 1 86 ? 3.843 -6.912 5.441 1.00 87.00 86 GLU A C 1
ATOM 693 O O . GLU A 1 86 ? 3.927 -6.917 6.676 1.00 87.00 86 GLU A O 1
ATOM 698 N N . ILE A 1 87 ? 2.764 -7.348 4.791 1.00 86.38 87 ILE A N 1
ATOM 699 C CA . ILE A 1 87 ? 1.647 -8.058 5.422 1.00 86.38 87 ILE A CA 1
ATOM 700 C C . ILE A 1 87 ? 1.337 -9.348 4.665 1.00 86.38 87 ILE A C 1
ATOM 702 O O . ILE A 1 87 ? 1.587 -9.474 3.473 1.00 86.38 87 ILE A O 1
ATOM 706 N N . ASP A 1 88 ? 0.757 -10.313 5.365 1.00 85.62 88 ASP A N 1
ATOM 707 C CA . ASP A 1 88 ? 0.313 -11.565 4.757 1.00 85.62 88 ASP A CA 1
ATOM 708 C C . ASP A 1 88 ? -1.028 -11.415 4.017 1.00 85.62 88 ASP A C 1
ATOM 710 O O . ASP A 1 88 ? -1.837 -10.542 4.345 1.00 85.62 88 ASP A O 1
ATOM 714 N N . ALA A 1 89 ? -1.332 -12.334 3.096 1.00 85.38 89 ALA A N 1
ATOM 715 C CA . ALA A 1 89 ? -2.633 -12.397 2.423 1.00 85.38 89 ALA A CA 1
ATOM 716 C C . ALA A 1 89 ? -3.804 -12.492 3.420 1.00 85.38 89 ALA A C 1
ATOM 718 O O . ALA A 1 89 ? -4.829 -11.831 3.243 1.00 85.38 89 ALA A O 1
ATOM 719 N N . THR A 1 90 ? -3.628 -13.240 4.516 1.00 85.50 90 THR A N 1
ATOM 720 C CA . THR A 1 90 ? -4.626 -13.332 5.594 1.00 85.50 90 THR A CA 1
ATOM 721 C C . THR A 1 90 ? -4.842 -11.979 6.266 1.00 85.50 90 THR A C 1
ATOM 723 O O . THR A 1 90 ? -5.975 -11.571 6.511 1.00 85.50 90 THR A O 1
ATOM 726 N N . GLN A 1 91 ? -3.757 -11.248 6.532 1.00 86.56 91 GLN A N 1
ATOM 727 C CA . GLN A 1 91 ? -3.824 -9.923 7.147 1.00 86.56 91 GLN A CA 1
ATOM 728 C C . GLN A 1 91 ? -4.462 -8.902 6.206 1.00 86.56 91 GLN A C 1
ATOM 730 O O . GLN A 1 91 ? -5.227 -8.059 6.669 1.00 86.56 91 GLN A O 1
ATOM 735 N N . LEU A 1 92 ? -4.206 -8.994 4.896 1.00 88.19 92 LEU A N 1
ATOM 736 C CA . LEU A 1 92 ? -4.898 -8.177 3.904 1.00 88.19 92 LEU A CA 1
ATOM 737 C C . LEU A 1 92 ? -6.399 -8.489 3.875 1.00 88.19 92 LEU A C 1
ATOM 739 O O . LEU A 1 92 ? -7.200 -7.559 3.883 1.00 88.19 92 LEU A O 1
ATOM 743 N N . ALA A 1 93 ? -6.797 -9.764 3.876 1.00 87.75 93 ALA A N 1
ATOM 744 C CA . ALA A 1 93 ? -8.209 -10.149 3.908 1.00 87.75 93 ALA A CA 1
ATOM 745 C C . ALA A 1 93 ? -8.907 -9.603 5.164 1.00 87.75 93 ALA A C 1
ATOM 747 O O . ALA A 1 93 ? -9.925 -8.920 5.067 1.00 87.75 93 ALA A O 1
ATOM 748 N N . MET A 1 94 ? -8.287 -9.782 6.332 1.00 87.06 94 MET A N 1
ATOM 749 C CA . MET A 1 94 ? -8.764 -9.200 7.586 1.00 87.06 94 MET A CA 1
ATOM 750 C C . MET A 1 94 ? -8.865 -7.674 7.528 1.00 87.06 94 MET A C 1
ATOM 752 O O . MET A 1 94 ? -9.850 -7.107 8.002 1.00 87.06 94 MET A O 1
ATOM 756 N N . LEU A 1 95 ? -7.865 -7.006 6.938 1.00 87.69 95 LEU A N 1
ATOM 757 C CA . LEU A 1 95 ? -7.886 -5.559 6.748 1.00 87.69 95 LEU A CA 1
ATOM 758 C C . LEU A 1 95 ? -9.094 -5.160 5.912 1.00 87.69 95 LEU A C 1
ATOM 760 O O . LEU A 1 95 ? -9.826 -4.249 6.287 1.00 87.69 95 LEU A O 1
ATOM 764 N N . LEU A 1 96 ? -9.310 -5.849 4.793 1.00 87.75 96 LEU A N 1
ATOM 765 C CA . LEU A 1 96 ? -10.428 -5.590 3.904 1.00 87.75 96 LEU A CA 1
ATOM 766 C C . LEU A 1 96 ? -11.757 -5.793 4.632 1.00 87.75 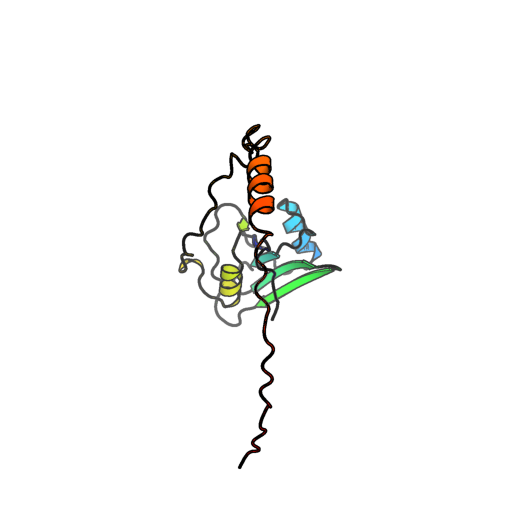96 LEU A C 1
ATOM 768 O O . LEU A 1 96 ? -12.650 -4.972 4.442 1.00 87.75 96 LEU A O 1
ATOM 772 N N . ASP A 1 97 ? -11.883 -6.788 5.502 1.00 86.94 97 ASP A N 1
ATOM 773 C CA . ASP A 1 97 ? -13.094 -7.032 6.298 1.00 86.94 97 ASP A CA 1
ATOM 774 C C . ASP A 1 97 ? -13.255 -6.073 7.492 1.00 86.94 97 ASP A C 1
ATOM 776 O O . ASP A 1 97 ? -14.268 -6.098 8.189 1.00 86.94 97 ASP A O 1
ATOM 780 N N . GLY A 1 98 ? -12.287 -5.176 7.715 1.00 81.62 98 GLY A N 1
ATOM 781 C CA . GLY A 1 98 ? -12.309 -4.207 8.812 1.00 81.62 98 GLY A CA 1
ATOM 782 C C . GLY A 1 98 ? -11.971 -4.814 10.176 1.00 81.62 98 GLY A C 1
ATOM 783 O O . GLY A 1 98 ? -12.214 -4.184 11.207 1.00 81.62 98 GLY A O 1
ATOM 784 N N . ILE A 1 99 ? -11.405 -6.022 10.193 1.00 83.81 99 ILE A N 1
ATOM 785 C CA . ILE A 1 99 ? -10.990 -6.730 11.403 1.00 83.81 99 ILE A CA 1
ATOM 786 C C . ILE A 1 99 ? -9.680 -6.122 11.925 1.00 83.81 99 ILE A C 1
ATOM 788 O O . ILE A 1 99 ? -8.785 -5.754 11.164 1.00 83.81 99 ILE A O 1
ATOM 792 N N . ASP A 1 100 ? -9.560 -6.010 13.251 1.00 76.88 100 ASP A N 1
ATOM 793 C CA . ASP A 1 100 ? -8.361 -5.473 13.895 1.00 76.88 100 ASP A CA 1
ATOM 794 C C . ASP A 1 100 ? -7.203 -6.478 13.869 1.00 76.88 100 ASP A C 1
ATOM 796 O O . ASP A 1 100 ? -7.172 -7.440 14.639 1.00 76.88 100 ASP A O 1
ATOM 800 N N . ILE A 1 101 ? -6.221 -6.217 13.003 1.00 76.31 101 ILE A N 1
ATOM 801 C CA . ILE A 1 101 ? -5.031 -7.060 12.822 1.00 76.31 101 ILE A CA 1
ATOM 802 C C . ILE A 1 101 ? -4.184 -7.109 14.098 1.00 76.31 101 ILE A C 1
ATOM 804 O O . ILE A 1 101 ? -3.547 -8.122 14.368 1.00 76.31 101 ILE A O 1
ATOM 808 N N . LYS A 1 102 ? -4.199 -6.059 14.935 1.00 72.50 102 LYS A N 1
ATOM 809 C CA . LYS A 1 102 ? -3.384 -6.023 16.164 1.00 72.50 102 LYS A CA 1
ATOM 810 C C . LYS A 1 102 ? -3.766 -7.106 17.167 1.00 72.50 102 LYS A C 1
ATOM 812 O O . LYS A 1 102 ? -2.955 -7.462 18.017 1.00 72.50 102 LYS A O 1
ATOM 817 N N . ARG A 1 103 ? -5.005 -7.595 17.099 1.00 68.50 103 ARG A N 1
ATOM 818 C CA . ARG A 1 103 ? -5.533 -8.601 18.026 1.00 68.50 103 ARG A CA 1
ATOM 819 C C . ARG A 1 103 ? -5.246 -10.030 17.581 1.00 68.50 103 ARG A C 1
ATOM 821 O O . ARG A 1 103 ? -5.512 -10.951 18.345 1.00 68.50 103 ARG A O 1
ATOM 828 N N . VAL A 1 104 ? -4.712 -10.223 16.376 1.00 68.56 104 VAL A N 1
ATOM 829 C CA . VAL A 1 104 ? -4.454 -11.550 15.823 1.00 68.56 104 VAL A CA 1
ATOM 830 C C . VAL A 1 104 ? -2.959 -11.810 15.806 1.00 68.56 104 VAL A C 1
ATOM 832 O O . VAL A 1 104 ? -2.208 -11.193 15.054 1.00 68.56 104 VAL A O 1
ATOM 835 N N . GLN A 1 105 ? -2.534 -12.745 16.653 1.00 64.94 105 GLN A N 1
ATOM 836 C CA . GLN A 1 105 ? -1.188 -13.295 16.601 1.00 64.94 105 GLN A CA 1
ATOM 837 C C . GLN A 1 105 ? -1.185 -14.473 15.624 1.00 64.94 105 GLN A C 1
ATOM 839 O O . GLN A 1 105 ? -1.843 -15.480 15.897 1.00 64.94 105 GLN A O 1
ATOM 844 N N . PRO A 1 106 ? -0.491 -14.374 14.477 1.00 66.75 106 PRO A N 1
ATOM 845 C CA . PRO A 1 106 ? -0.360 -15.516 13.591 1.00 66.75 106 PRO A CA 1
ATOM 846 C C . PRO A 1 106 ? 0.445 -16.627 14.289 1.00 66.75 106 PRO A C 1
ATOM 848 O O . PRO A 1 106 ? 1.386 -16.329 15.032 1.00 66.75 106 PRO A O 1
ATOM 851 N N . PRO A 1 107 ? 0.115 -17.910 14.054 1.00 70.00 107 PRO A N 1
ATOM 852 C CA . PRO A 1 107 ? 0.906 -19.015 14.577 1.00 70.00 107 PRO A CA 1
ATOM 853 C C . PRO A 1 107 ? 2.336 -18.945 14.031 1.00 70.00 107 PRO A C 1
ATOM 855 O O . PRO A 1 107 ? 2.568 -18.500 12.901 1.00 70.00 107 PRO A O 1
ATOM 858 N N . ARG A 1 108 ? 3.307 -19.398 14.834 1.00 72.06 108 ARG A N 1
ATOM 859 C CA . ARG A 1 108 ? 4.718 -19.420 14.437 1.00 72.06 108 ARG A CA 1
ATOM 860 C C . ARG A 1 108 ? 4.864 -20.275 13.179 1.00 72.06 108 ARG A C 1
ATOM 862 O O . ARG A 1 108 ? 4.682 -21.490 13.224 1.00 72.06 108 ARG A O 1
ATOM 869 N N . ARG A 1 109 ? 5.176 -19.629 12.053 1.00 77.12 109 ARG A N 1
ATOM 870 C CA . ARG A 1 109 ? 5.420 -20.326 10.789 1.00 77.12 109 ARG A CA 1
ATOM 871 C C . ARG A 1 109 ? 6.661 -21.197 10.929 1.00 77.12 109 ARG A C 1
ATOM 873 O O . ARG A 1 109 ? 7.637 -20.809 11.572 1.00 77.12 109 ARG A O 1
ATOM 880 N N . TRP A 1 110 ? 6.609 -22.379 10.327 1.00 83.06 110 TRP A N 1
ATOM 881 C CA . TRP A 1 110 ? 7.777 -23.236 10.222 1.00 83.06 110 TRP A CA 1
ATOM 882 C C . TRP A 1 110 ? 8.800 -22.570 9.300 1.00 83.06 110 TRP A C 1
ATOM 884 O O . TRP A 1 110 ? 8.503 -22.276 8.143 1.00 83.06 110 TRP A O 1
ATOM 894 N N . THR A 1 111 ? 9.998 -22.318 9.820 1.00 79.00 111 THR A N 1
ATOM 895 C CA . THR A 1 111 ? 11.126 -21.824 9.031 1.00 79.00 111 THR A CA 1
ATOM 896 C C . THR A 1 111 ? 11.985 -23.025 8.660 1.00 79.00 111 THR A C 1
ATOM 898 O O . THR A 1 111 ? 12.417 -23.738 9.573 1.00 79.00 111 THR A O 1
ATOM 901 N N . PRO A 1 112 ? 12.258 -23.279 7.366 1.00 80.62 112 PRO A N 1
ATOM 902 C CA . PRO A 1 112 ? 13.169 -24.349 7.005 1.00 80.62 112 PRO A CA 1
ATOM 903 C C . PRO A 1 112 ? 14.533 -24.089 7.657 1.00 80.62 112 PRO A C 1
ATOM 905 O O . PRO A 1 112 ? 14.991 -22.941 7.671 1.00 80.62 112 PRO A O 1
ATOM 908 N N . PRO A 1 113 ? 15.206 -25.120 8.192 1.00 80.69 113 PRO A N 1
ATOM 909 C CA . PRO A 1 113 ? 16.576 -24.961 8.655 1.00 80.69 113 PRO A CA 1
ATOM 910 C C . PRO A 1 113 ? 17.422 -24.437 7.490 1.00 80.69 113 PRO A C 1
ATOM 912 O O . PRO A 1 113 ? 17.259 -24.890 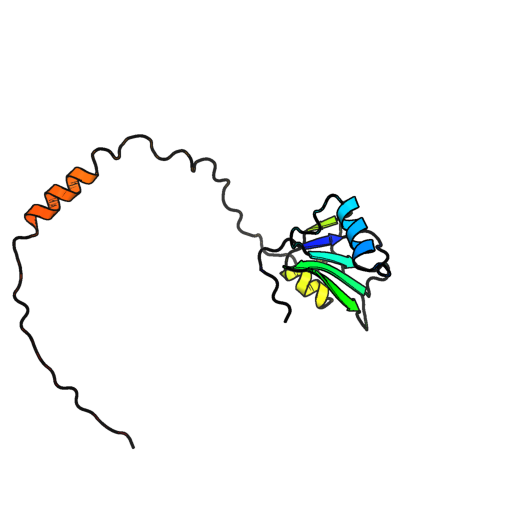6.352 1.00 80.69 113 PRO A O 1
ATOM 915 N N . ARG A 1 114 ? 18.293 -23.456 7.762 1.00 71.44 114 ARG A N 1
ATOM 916 C CA . ARG A 1 114 ? 19.207 -22.881 6.766 1.00 71.44 114 ARG A CA 1
ATOM 917 C C . ARG A 1 114 ? 19.965 -24.034 6.099 1.00 71.44 114 ARG A C 1
ATOM 919 O O . ARG A 1 114 ? 20.762 -24.712 6.738 1.00 71.44 114 ARG A O 1
ATOM 926 N N . ARG A 1 115 ? 19.657 -24.296 4.827 1.00 59.72 115 ARG A N 1
ATOM 927 C CA . ARG A 1 115 ? 20.232 -25.394 4.039 1.00 59.72 115 ARG A CA 1
ATOM 928 C C . ARG A 1 115 ? 21.671 -25.044 3.664 1.00 59.72 115 ARG A C 1
ATOM 930 O O . ARG A 1 115 ? 21.921 -24.541 2.578 1.00 59.72 115 ARG A O 1
ATOM 937 N N . GLU A 1 116 ? 22.610 -25.282 4.568 1.00 57.84 116 GLU A N 1
ATOM 938 C CA . GLU A 1 116 ? 24.026 -24.928 4.376 1.00 57.84 116 GLU A CA 1
ATOM 939 C C . GLU A 1 116 ? 24.826 -26.006 3.609 1.00 57.84 116 GLU A C 1
ATOM 941 O O . GLU A 1 116 ? 26.010 -25.843 3.342 1.00 57.84 116 GLU A O 1
ATOM 946 N N . ASN A 1 117 ? 24.199 -27.123 3.221 1.00 60.94 117 ASN A N 1
ATOM 947 C CA . ASN A 1 117 ? 24.903 -28.323 2.750 1.00 60.94 117 ASN A CA 1
ATOM 948 C C . ASN A 1 117 ? 24.314 -29.010 1.504 1.00 60.94 117 ASN A C 1
ATOM 950 O O . ASN A 1 117 ? 24.676 -30.150 1.224 1.00 60.94 117 ASN A O 1
ATOM 954 N N . TRP A 1 118 ? 23.479 -28.339 0.703 1.00 54.44 118 TRP A N 1
ATOM 955 C CA . TRP A 1 118 ? 23.004 -28.912 -0.573 1.00 54.44 118 TRP A CA 1
ATOM 956 C C . TRP A 1 118 ? 24.138 -29.232 -1.567 1.00 54.44 118 TRP A C 1
ATOM 958 O O . TRP A 1 118 ? 23.988 -30.101 -2.419 1.00 54.44 118 TRP A O 1
ATOM 968 N N . THR A 1 119 ? 25.293 -28.583 -1.427 1.00 55.69 119 THR A N 1
ATOM 969 C CA . THR A 1 119 ? 26.487 -28.770 -2.265 1.00 55.69 119 THR A CA 1
ATOM 970 C C . THR A 1 119 ? 27.456 -29.850 -1.777 1.00 55.69 119 THR A C 1
ATOM 972 O O . THR A 1 119 ? 28.412 -30.156 -2.484 1.00 55.69 119 THR A O 1
ATOM 975 N N . ARG A 1 120 ? 27.215 -30.491 -0.624 1.00 50.88 120 ARG A N 1
ATOM 976 C CA . ARG A 1 120 ? 27.923 -31.722 -0.234 1.00 50.88 120 ARG A CA 1
ATOM 977 C C . ARG A 1 120 ? 27.036 -32.932 -0.520 1.00 50.88 120 ARG A C 1
ATOM 979 O O . ARG A 1 120 ? 26.571 -33.613 0.386 1.00 50.88 120 ARG A O 1
ATOM 986 N N . ALA A 1 121 ? 26.851 -33.236 -1.804 1.00 49.19 121 ALA A N 1
ATOM 987 C CA . ALA A 1 121 ? 26.735 -34.645 -2.165 1.00 49.19 121 ALA A CA 1
ATOM 988 C C . ALA A 1 121 ? 27.999 -35.344 -1.624 1.00 49.19 121 ALA A C 1
ATOM 990 O O . ALA A 1 121 ? 29.080 -34.758 -1.753 1.00 49.19 121 ALA A O 1
ATOM 991 N N . PRO A 1 122 ? 27.915 -36.527 -0.988 1.00 50.66 122 PRO A N 1
ATOM 992 C CA . PRO A 1 122 ? 29.113 -37.270 -0.627 1.00 50.66 122 PRO A CA 1
ATOM 993 C C . PRO A 1 122 ? 29.891 -37.541 -1.916 1.00 50.66 122 PRO A C 1
ATOM 995 O O . PRO A 1 122 ? 29.508 -38.362 -2.750 1.00 50.66 122 PRO A O 1
ATOM 998 N N . ALA A 1 123 ? 30.955 -36.769 -2.122 1.00 54.94 123 ALA A N 1
ATOM 999 C CA . ALA A 1 123 ? 31.895 -37.009 -3.187 1.00 54.94 123 ALA A CA 1
ATOM 1000 C C . ALA A 1 123 ? 32.538 -38.367 -2.901 1.00 54.94 123 ALA A C 1
ATOM 1002 O O . ALA A 1 123 ? 33.307 -38.490 -1.955 1.00 54.94 123 ALA A O 1
ATOM 1003 N N . ARG A 1 124 ? 32.235 -39.333 -3.776 1.00 53.53 124 ARG A N 1
ATOM 1004 C CA . ARG A 1 124 ? 32.932 -40.616 -3.943 1.00 53.53 124 ARG A CA 1
ATOM 1005 C C . ARG A 1 124 ? 32.654 -41.653 -2.851 1.00 53.53 124 ARG A C 1
ATOM 1007 O O . ARG A 1 124 ? 33.464 -41.824 -1.967 1.00 53.53 124 ARG A O 1
ATOM 1014 N N . ASP A 1 125 ? 31.553 -42.389 -3.017 1.00 52.22 125 ASP A N 1
ATOM 1015 C CA . ASP A 1 125 ? 31.484 -43.844 -2.740 1.00 52.22 125 ASP A CA 1
ATOM 1016 C C . ASP A 1 125 ? 30.428 -44.581 -3.606 1.00 52.22 125 ASP A C 1
ATOM 1018 O O . ASP A 1 125 ? 30.206 -45.784 -3.481 1.00 52.22 125 ASP A O 1
ATOM 1022 N N . ALA A 1 126 ? 29.796 -43.897 -4.570 1.00 52.19 126 ALA A N 1
ATOM 1023 C CA . ALA A 1 126 ? 28.785 -44.488 -5.455 1.00 52.19 126 ALA A CA 1
ATOM 1024 C C . ALA A 1 126 ? 29.360 -45.307 -6.630 1.00 52.19 126 ALA A C 1
ATOM 1026 O O . ALA A 1 126 ? 28.598 -45.829 -7.444 1.00 52.19 126 ALA A O 1
ATOM 1027 N N . THR A 1 127 ? 30.684 -45.450 -6.750 1.00 54.81 127 THR A N 1
ATOM 1028 C CA . THR A 1 127 ? 31.280 -46.138 -7.907 1.00 54.81 127 THR A CA 1
ATOM 1029 C C . THR A 1 127 ? 31.065 -47.656 -7.867 1.00 54.81 127 THR A C 1
ATOM 1031 O O . THR A 1 127 ? 31.059 -48.282 -8.924 1.00 54.81 127 THR A O 1
ATOM 1034 N N . ASN A 1 128 ? 30.803 -48.250 -6.692 1.00 56.53 128 ASN A N 1
ATOM 1035 C CA . ASN A 1 128 ? 30.715 -49.712 -6.547 1.00 56.53 128 ASN A CA 1
ATOM 1036 C C . ASN A 1 128 ? 29.360 -50.251 -6.046 1.00 56.53 128 ASN A C 1
ATOM 1038 O O . ASN A 1 128 ? 29.149 -51.460 -6.088 1.00 56.53 128 ASN A O 1
ATOM 1042 N N . ALA A 1 129 ? 28.410 -49.401 -5.639 1.00 53.62 129 ALA A N 1
ATOM 1043 C CA . ALA A 1 129 ? 27.132 -49.865 -5.082 1.00 53.62 129 ALA A CA 1
ATOM 1044 C C . ALA A 1 129 ? 26.170 -50.470 -6.128 1.00 53.62 129 ALA A C 1
ATOM 1046 O O . ALA A 1 129 ? 25.379 -51.351 -5.804 1.00 53.62 129 ALA A O 1
ATOM 1047 N N . TRP A 1 130 ? 26.249 -50.056 -7.397 1.00 52.19 130 TRP A N 1
ATOM 1048 C CA . TRP A 1 130 ? 25.371 -50.566 -8.463 1.00 52.19 130 TRP A CA 1
ATOM 1049 C C . TRP A 1 130 ? 25.796 -51.941 -9.013 1.00 52.19 130 TRP A C 1
ATOM 1051 O O . TRP A 1 130 ? 24.980 -52.633 -9.619 1.00 52.19 130 TRP A O 1
ATOM 1061 N N . ARG A 1 131 ? 27.040 -52.386 -8.765 1.00 50.97 131 ARG A N 1
ATOM 1062 C CA . ARG A 1 131 ? 27.512 -53.719 -9.191 1.00 50.97 131 ARG A CA 1
ATOM 1063 C C . ARG A 1 131 ? 26.861 -54.855 -8.396 1.00 50.97 131 ARG A C 1
ATOM 1065 O O . ARG A 1 131 ? 26.599 -55.906 -8.969 1.00 50.97 131 ARG A O 1
ATOM 1072 N N . SER A 1 132 ? 26.513 -54.634 -7.127 1.00 54.88 132 SER A N 1
ATOM 1073 C CA . SER A 1 132 ? 25.846 -55.651 -6.295 1.00 54.88 132 SER A CA 1
ATOM 1074 C C . SER A 1 132 ? 24.387 -55.910 -6.699 1.00 54.88 132 SER A C 1
ATOM 1076 O O . SER A 1 132 ? 23.870 -57.010 -6.496 1.00 54.88 132 SER A O 1
ATOM 1078 N N . TYR A 1 133 ? 23.723 -54.933 -7.323 1.00 50.91 133 TYR A N 1
ATOM 1079 C CA . TYR A 1 133 ? 22.345 -55.099 -7.795 1.00 50.91 133 TYR A CA 1
ATOM 1080 C C . TYR A 1 133 ? 22.251 -55.991 -9.042 1.00 50.91 133 TYR A C 1
ATOM 1082 O O . TYR A 1 133 ? 21.280 -56.731 -9.185 1.00 50.91 133 TYR A O 1
ATOM 1090 N N . LEU A 1 134 ? 23.270 -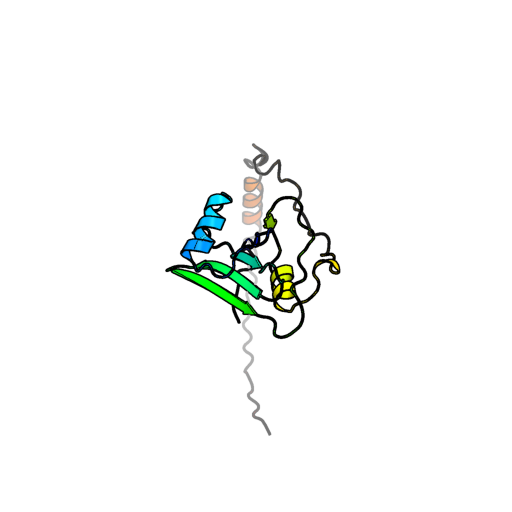56.002 -9.909 1.00 51.56 134 LEU A N 1
ATOM 1091 C CA . LEU A 1 134 ? 23.252 -56.810 -11.136 1.00 51.56 134 LEU A CA 1
ATOM 1092 C C . LEU A 1 134 ? 23.566 -58.294 -10.898 1.00 51.56 134 LEU A C 1
ATOM 1094 O O . LEU A 1 134 ? 23.046 -59.138 -11.622 1.00 51.56 134 LEU A O 1
ATOM 1098 N N . THR A 1 135 ? 24.328 -58.647 -9.858 1.00 52.12 135 THR A N 1
ATOM 1099 C CA . THR A 1 135 ? 24.580 -60.065 -9.531 1.00 52.12 135 THR A CA 1
ATOM 1100 C C . THR A 1 135 ? 23.348 -60.749 -8.929 1.00 52.12 135 THR A C 1
ATOM 1102 O O . THR A 1 135 ? 23.153 -61.948 -9.108 1.00 52.12 135 THR A O 1
ATOM 1105 N N . THR A 1 136 ? 22.471 -59.987 -8.267 1.00 48.72 136 THR A N 1
ATOM 1106 C CA . THR A 1 136 ? 21.251 -60.531 -7.643 1.00 48.72 136 THR A CA 1
ATOM 1107 C C . THR A 1 136 ? 20.151 -60.816 -8.674 1.00 48.72 136 THR A C 1
ATOM 1109 O O . THR A 1 136 ? 19.386 -61.766 -8.521 1.00 48.72 136 THR A O 1
ATOM 1112 N N . ILE A 1 137 ? 20.090 -60.046 -9.767 1.00 50.03 137 ILE A N 1
ATOM 1113 C CA . ILE A 1 137 ? 19.037 -60.196 -10.787 1.00 50.03 137 ILE A CA 1
ATOM 1114 C C . ILE A 1 137 ? 19.227 -61.469 -11.633 1.00 50.03 137 ILE A C 1
ATOM 1116 O O . ILE A 1 137 ? 18.239 -62.086 -12.029 1.00 50.03 137 ILE A O 1
ATOM 1120 N N . THR A 1 138 ? 20.462 -61.933 -11.850 1.00 43.94 138 THR A N 1
ATOM 1121 C CA . THR A 1 138 ? 20.719 -63.120 -12.689 1.00 43.94 138 THR A CA 1
ATOM 1122 C C . THR A 1 138 ? 20.289 -64.441 -12.033 1.00 43.94 138 THR A C 1
ATOM 1124 O O . THR A 1 138 ? 19.953 -65.384 -12.744 1.00 43.94 138 THR A O 1
ATOM 1127 N N . VAL A 1 139 ? 20.213 -64.532 -10.698 1.00 50.50 139 VAL A N 1
ATOM 1128 C CA . VAL A 1 139 ? 19.818 -65.786 -10.015 1.00 50.50 139 VAL A CA 1
ATOM 1129 C C . VAL A 1 139 ? 18.290 -65.929 -9.876 1.00 50.50 139 VAL A C 1
ATOM 1131 O O . VAL A 1 139 ? 17.779 -67.044 -9.809 1.00 50.50 139 VAL A O 1
ATOM 1134 N N . ALA A 1 140 ? 17.525 -64.832 -9.908 1.00 48.22 140 ALA A N 1
ATOM 1135 C CA . ALA A 1 140 ? 16.071 -64.863 -9.689 1.00 48.22 140 ALA A CA 1
ATOM 1136 C C . ALA A 1 140 ? 15.226 -65.190 -10.944 1.00 48.22 140 ALA A C 1
ATOM 1138 O O . ALA A 1 140 ? 14.019 -65.403 -10.837 1.00 48.22 140 ALA A O 1
ATOM 1139 N N . ALA A 1 141 ? 15.827 -65.262 -12.138 1.00 46.78 141 ALA A N 1
ATOM 1140 C CA . ALA A 1 141 ? 15.107 -65.469 -13.402 1.00 46.78 141 ALA A CA 1
ATOM 1141 C C . ALA A 1 141 ? 14.758 -66.944 -13.730 1.00 46.78 141 ALA A C 1
ATOM 1143 O O . ALA A 1 141 ? 14.255 -67.219 -14.821 1.00 46.78 141 ALA A O 1
ATOM 1144 N N . ALA A 1 142 ? 14.998 -67.898 -12.819 1.00 48.22 142 ALA A N 1
ATOM 1145 C CA . ALA A 1 142 ? 14.889 -69.338 -13.100 1.00 48.22 142 ALA A CA 1
ATOM 1146 C C . ALA A 1 142 ? 13.574 -70.031 -12.671 1.00 48.22 142 ALA A C 1
ATOM 1148 O O . ALA A 1 142 ? 13.438 -71.235 -12.871 1.00 48.22 142 ALA A O 1
ATOM 1149 N N . THR A 1 143 ? 12.562 -69.326 -12.158 1.00 49.28 143 THR A N 1
ATOM 1150 C CA . THR A 1 143 ? 11.272 -69.962 -11.803 1.00 49.28 143 THR A CA 1
ATOM 1151 C C . THR A 1 143 ? 10.075 -69.121 -12.238 1.00 49.28 143 THR A C 1
ATOM 1153 O O . THR A 1 143 ? 9.622 -68.236 -11.519 1.00 49.28 143 THR A O 1
ATOM 1156 N N . LYS A 1 144 ? 9.527 -69.421 -13.425 1.00 43.56 144 LYS A N 1
ATOM 1157 C CA . LYS A 1 144 ? 8.190 -68.973 -13.856 1.00 43.56 144 LYS A CA 1
ATOM 1158 C C . LYS A 1 144 ? 7.128 -69.965 -13.358 1.00 43.56 144 LYS A C 1
ATOM 1160 O O . LYS A 1 144 ? 7.150 -71.109 -13.812 1.00 43.56 144 LYS A O 1
ATOM 1165 N N . PRO A 1 145 ? 6.142 -69.564 -12.534 1.00 38.19 145 PRO A N 1
ATOM 1166 C CA . PRO A 1 145 ? 4.923 -70.337 -12.366 1.00 38.19 145 PRO A CA 1
ATOM 1167 C C . PRO A 1 145 ? 3.912 -69.993 -13.470 1.00 38.19 145 PRO A C 1
ATOM 1169 O O . PRO A 1 145 ? 3.681 -68.839 -13.830 1.00 38.19 145 PRO A O 1
ATOM 1172 N N . ARG A 1 146 ? 3.324 -71.050 -14.027 1.00 36.50 146 ARG A N 1
ATOM 1173 C CA . ARG A 1 146 ? 2.342 -71.076 -15.116 1.00 36.50 146 ARG A CA 1
ATOM 1174 C C . ARG A 1 146 ? 0.992 -70.554 -14.591 1.00 36.50 146 ARG A C 1
ATOM 1176 O O . ARG A 1 146 ? 0.325 -71.250 -13.832 1.00 36.50 146 ARG A O 1
ATOM 1183 N N . LEU A 1 147 ? 0.588 -69.339 -14.969 1.00 37.75 147 LEU A N 1
ATOM 1184 C CA . LEU A 1 147 ? -0.718 -68.772 -14.603 1.00 37.75 147 LEU A CA 1
ATOM 1185 C C . LEU A 1 147 ? -1.845 -69.500 -15.354 1.00 37.75 147 LEU A C 1
ATOM 1187 O O . LEU A 1 147 ? -1.907 -69.488 -16.583 1.00 37.75 147 LEU A O 1
ATOM 1191 N N . ARG A 1 148 ? -2.728 -70.155 -14.594 1.00 32.84 148 ARG A N 1
ATOM 1192 C CA . ARG A 1 148 ? -3.935 -70.839 -15.073 1.00 32.84 148 ARG A CA 1
ATOM 1193 C C . ARG A 1 148 ? -5.075 -69.819 -15.121 1.00 32.84 148 ARG A C 1
ATOM 1195 O O . ARG A 1 148 ? -5.454 -69.276 -14.089 1.00 32.84 148 ARG A O 1
ATOM 1202 N N . ALA A 1 149 ? -5.597 -69.558 -16.315 1.00 41.03 149 ALA A N 1
ATOM 1203 C CA . ALA A 1 149 ? -6.758 -68.703 -16.528 1.00 41.03 149 ALA A CA 1
ATOM 1204 C C . ALA A 1 149 ? -7.999 -69.285 -15.831 1.00 41.03 149 ALA A C 1
ATOM 1206 O O . ALA A 1 149 ? -8.305 -70.467 -15.998 1.00 41.03 149 ALA A O 1
ATOM 1207 N N . GLN A 1 150 ? -8.724 -68.456 -15.081 1.00 41.22 150 GLN A N 1
ATOM 1208 C CA . GLN A 1 150 ? -10.109 -68.726 -14.703 1.00 41.22 150 GLN A CA 1
ATOM 1209 C C . GLN A 1 150 ? -10.963 -67.537 -15.131 1.00 41.22 150 GLN A C 1
ATOM 1211 O O . GLN A 1 150 ? -10.793 -66.415 -14.662 1.00 41.22 150 GLN A O 1
ATOM 1216 N N . SER A 1 151 ? -11.847 -67.808 -16.083 1.00 41.28 151 SER A N 1
ATOM 1217 C CA . SER A 1 151 ? -12.936 -66.955 -16.525 1.00 41.28 151 SER A CA 1
ATOM 1218 C C . SER A 1 151 ? -14.114 -67.122 -15.568 1.00 41.28 151 SER A C 1
ATOM 1220 O O . SER A 1 151 ? -14.669 -68.211 -15.451 1.00 41.28 151 SER A O 1
ATOM 1222 N N . THR A 1 152 ? -14.543 -66.038 -14.927 1.00 45.47 152 THR A N 1
ATOM 1223 C CA . THR A 1 152 ? -15.840 -65.985 -14.240 1.00 45.47 152 THR A CA 1
ATOM 1224 C C . THR A 1 152 ? -16.688 -64.866 -14.822 1.00 45.47 152 THR A C 1
ATOM 1226 O O . THR A 1 152 ? -16.383 -63.680 -14.727 1.00 45.47 152 THR A O 1
ATOM 1229 N N . THR A 1 153 ? -17.750 -65.316 -15.478 1.00 42.22 153 THR A N 1
ATOM 1230 C CA . THR A 1 153 ? -18.865 -64.603 -16.098 1.00 42.22 153 THR A CA 1
ATOM 1231 C C . THR A 1 153 ? -19.532 -63.592 -15.164 1.00 42.22 153 THR A C 1
ATOM 1233 O O . THR A 1 153 ? -19.963 -63.925 -14.063 1.00 42.22 153 THR A O 1
ATOM 1236 N N . CYS A 1 154 ? -19.674 -62.362 -15.657 1.00 34.47 154 CYS A N 1
ATOM 1237 C CA . CYS A 1 154 ? -20.368 -61.254 -15.010 1.00 34.47 154 CYS A CA 1
ATOM 1238 C C . CYS A 1 154 ? -21.892 -61.422 -15.168 1.00 34.47 154 CYS A C 1
ATOM 1240 O O . CYS A 1 154 ? -22.416 -61.363 -16.282 1.00 34.47 154 CYS A O 1
ATOM 1242 N N . ARG A 1 155 ? -22.613 -61.658 -14.065 1.00 37.94 155 ARG A N 1
ATOM 1243 C CA . ARG A 1 155 ? -24.082 -61.755 -14.048 1.00 37.94 155 ARG A CA 1
ATOM 1244 C C . ARG A 1 155 ? -24.669 -60.375 -13.739 1.00 37.94 155 ARG A C 1
ATOM 1246 O O . ARG A 1 155 ? -24.552 -59.886 -12.622 1.00 37.94 155 ARG A O 1
ATOM 1253 N N . ARG A 1 156 ? -25.290 -59.751 -14.746 1.00 39.78 156 ARG A N 1
ATOM 1254 C CA . ARG A 1 156 ? -26.125 -58.544 -14.612 1.00 39.78 156 ARG A CA 1
ATOM 1255 C C . ARG A 1 156 ? -27.329 -58.830 -13.708 1.00 39.78 156 ARG A C 1
ATOM 1257 O O . ARG A 1 156 ? -28.056 -59.788 -13.961 1.00 39.78 156 ARG A O 1
ATOM 1264 N N . SER A 1 157 ? -27.601 -57.947 -12.754 1.00 40.41 157 SER A N 1
ATOM 1265 C CA . SER A 1 157 ? -28.913 -57.810 -12.111 1.00 40.41 157 SER A CA 1
ATOM 1266 C C . SER A 1 157 ? -29.368 -56.354 -12.207 1.00 40.41 157 SER A C 1
ATOM 1268 O O . SER A 1 157 ? -28.679 -55.451 -11.738 1.00 40.41 157 SER A O 1
ATOM 1270 N N . SER A 1 158 ? -30.501 -56.146 -12.876 1.00 40.97 158 SER A N 1
ATOM 1271 C CA . SER A 1 158 ? -31.220 -54.877 -13.027 1.00 40.97 158 SER A CA 1
ATOM 1272 C C . SER A 1 158 ? -32.104 -54.570 -11.804 1.00 40.97 158 SER A C 1
ATOM 1274 O O . SER A 1 158 ? -32.438 -55.501 -11.068 1.00 40.97 158 SER A O 1
ATOM 1276 N N . PRO A 1 159 ? -32.513 -53.304 -11.601 1.00 53.09 159 PRO A N 1
ATOM 1277 C CA . PRO A 1 159 ? -33.107 -52.833 -10.352 1.00 53.09 159 PRO A CA 1
ATOM 1278 C C . PRO A 1 159 ? -34.640 -52.944 -10.323 1.00 53.09 159 PRO A C 1
ATOM 1280 O O . PRO A 1 159 ? -35.294 -52.999 -11.369 1.00 53.09 159 PRO A O 1
ATOM 1283 N N . ARG A 1 160 ? -35.196 -52.910 -9.110 1.00 41.91 160 ARG A N 1
ATOM 1284 C CA . ARG A 1 160 ? -36.527 -52.379 -8.796 1.00 41.91 160 ARG A CA 1
ATOM 1285 C C . ARG A 1 160 ? -36.393 -51.433 -7.616 1.00 41.91 160 ARG A C 1
ATOM 1287 O O . ARG A 1 160 ? -35.552 -51.744 -6.744 1.00 41.91 160 ARG A O 1
#

pLDDT: mean 73.93, std 19.01, range [32.84, 95.81]

Sequence (160 aa):
MITLPLSVWIYLATGAVDLRKSIDGLGAIVSERGHDLYSGYLYVFVSRRGDRLKILTWSADGFLLLYKRLERGRFRLPLIRDGQTEIDATQLAMLLDGIDIKRVQPPRRWTPPRRENWTRAPARDATNAWRSYLTTITVAAATKPRLRAQSTTCRRSSPR

Nearest PDB structures (foldseek):
  4o29-assembly1_A  TM=5.450E-01  e=7.440E-01  Pyrobaculum aerophilum str. IM2

Solvent-accessible surface area (backbone atoms only — not comparable to full-atom values): 10502 Å² total; per-residue (Å²): 132,88,84,72,68,93,83,58,56,30,38,38,53,46,71,76,45,74,73,86,48,54,70,69,59,49,48,51,55,42,46,78,70,74,46,72,68,79,74,46,36,39,42,34,41,40,31,76,84,25,33,37,38,38,35,43,30,30,52,102,89,44,79,46,76,49,77,48,71,51,96,69,74,48,52,44,73,67,93,74,89,73,52,52,44,79,50,50,71,68,53,50,51,36,40,74,74,49,40,58,49,79,80,57,79,78,77,88,73,87,72,80,76,82,79,86,54,84,86,63,64,82,81,83,71,73,89,61,64,66,62,62,58,59,66,57,57,70,70,68,75,80,73,84,82,84,84,78,89,81,90,80,85,84,80,89,81,85,90,132

Mean predicted aligned error: 15.4 Å

Radius of gyration: 30.28 Å; Cα contacts (8 Å, |Δi|>4): 177; chains: 1; bounding box: 70×83×38 Å